Protein AF-A0A9D1GUV7-F1 (afdb_monomer_lite)

Radius of gyration: 16.45 Å; chains: 1; bounding box: 32×18×43 Å

Organism: NCBI:txid2840800

Sequence (52 aa):
MTTKHKDVSERLKKVKPSLYKEVKVILDINKQERHIRGGEATKRKYEMTSAK

Foldseek 3Di:
DDPPVVCCQVVCCVPPVPVSVVVVVVVVVCVVCVVVVVVVVVVVVVVVVVVD

pLDDT: mean 72.35, std 11.12, range [43.53, 85.38]

Secondary structure (DSSP, 8-state):
--SHHHHHHHHHHHH-HHHHHHHHHHHHHHHHHHHHHHHHHHHHHHHHHHT-

Structure (mmCIF, N/CA/C/O backbone):
data_AF-A0A9D1GUV7-F1
#
_entry.id   AF-A0A9D1GUV7-F1
#
loop_
_atom_site.group_PDB
_atom_site.id
_atom_site.type_symbol
_atom_site.label_atom_id
_atom_site.label_alt_id
_atom_site.label_comp_id
_atom_site.label_asym_id
_atom_site.label_entity_id
_atom_site.label_seq_id
_atom_site.pdbx_PDB_ins_code
_atom_site.Cartn_x
_atom_site.Cartn_y
_atom_site.Cartn_z
_atom_site.occupancy
_atom_site.B_iso_or_equiv
_atom_site.auth_seq_id
_atom_site.auth_comp_id
_atom_site.auth_asym_id
_atom_site.auth_atom_id
_atom_site.pdbx_PDB_model_num
ATOM 1 N N . MET A 1 1 ? 6.877 7.214 1.357 1.00 43.53 1 MET A N 1
ATOM 2 C CA . MET A 1 1 ? 5.598 7.920 1.113 1.00 43.53 1 MET A CA 1
ATOM 3 C C . MET A 1 1 ? 4.448 7.150 1.755 1.00 43.53 1 MET A C 1
ATOM 5 O O . MET A 1 1 ? 4.490 5.927 1.755 1.00 43.53 1 MET A O 1
ATOM 9 N N . THR A 1 2 ? 3.417 7.887 2.188 1.00 44.53 2 THR A N 1
ATOM 10 C CA . THR A 1 2 ? 2.027 7.467 2.487 1.00 44.53 2 THR A CA 1
ATOM 11 C C . THR A 1 2 ? 1.610 7.238 3.951 1.00 44.53 2 THR A C 1
ATOM 13 O O . THR A 1 2 ? 1.228 6.158 4.384 1.00 44.53 2 THR A O 1
ATOM 16 N N . THR A 1 3 ? 1.510 8.345 4.680 1.00 59.34 3 THR A N 1
ATOM 17 C CA . THR A 1 3 ? 0.671 8.520 5.879 1.00 59.34 3 THR A CA 1
ATOM 18 C C . THR A 1 3 ? -0.839 8.364 5.612 1.00 59.34 3 THR A C 1
ATOM 20 O O . THR A 1 3 ? -1.598 8.148 6.544 1.00 59.34 3 THR A O 1
ATOM 23 N N . LYS A 1 4 ? -1.298 8.380 4.348 1.00 50.75 4 LYS A N 1
ATOM 24 C CA . LYS A 1 4 ? -2.730 8.269 3.995 1.00 50.75 4 LYS A CA 1
ATOM 25 C C . LYS A 1 4 ? -3.302 6.843 3.983 1.00 50.75 4 LYS A C 1
ATOM 27 O O . LYS A 1 4 ? -4.486 6.667 4.252 1.00 50.75 4 LYS A O 1
ATOM 32 N N . HIS A 1 5 ? -2.499 5.818 3.679 1.00 50.78 5 HIS A N 1
ATOM 33 C CA . HIS A 1 5 ? -3.009 4.436 3.622 1.00 50.78 5 HIS A CA 1
ATOM 34 C C . HIS A 1 5 ? -3.315 3.852 5.012 1.00 50.78 5 HIS A C 1
ATOM 36 O O . HIS A 1 5 ? -4.119 2.921 5.113 1.00 50.78 5 HIS A O 1
ATOM 42 N N . LYS A 1 6 ? -2.718 4.426 6.068 1.00 52.59 6 LYS A N 1
ATOM 43 C CA . LYS A 1 6 ? -2.948 4.033 7.464 1.00 52.59 6 LYS A CA 1
ATOM 44 C C . LYS A 1 6 ? -4.342 4.461 7.940 1.00 52.59 6 LYS A C 1
ATOM 46 O O . LYS A 1 6 ? -5.119 3.615 8.373 1.00 52.59 6 LYS A O 1
ATOM 51 N N . ASP A 1 7 ? -4.711 5.720 7.705 1.00 57.53 7 ASP A N 1
ATOM 52 C CA . ASP A 1 7 ? -6.007 6.275 8.116 1.00 57.53 7 ASP A CA 1
ATOM 53 C C . ASP A 1 7 ? -7.209 5.585 7.469 1.00 57.53 7 ASP A C 1
ATOM 55 O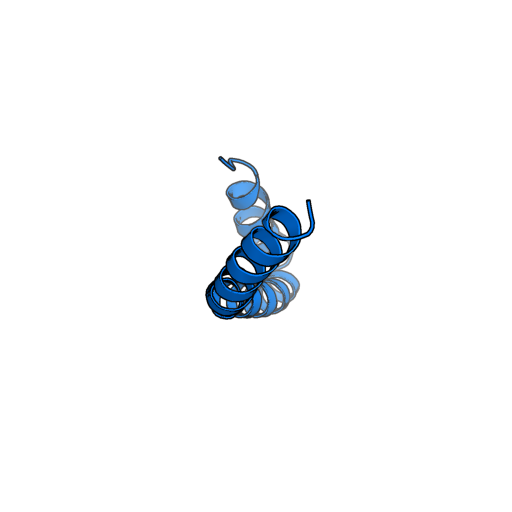 O . ASP A 1 7 ? -8.176 5.253 8.151 1.00 57.53 7 ASP A O 1
ATOM 59 N N . VAL A 1 8 ? -7.168 5.325 6.160 1.00 59.94 8 VAL A N 1
ATOM 60 C CA . VAL A 1 8 ? -8.336 4.761 5.466 1.00 59.94 8 VAL A CA 1
ATOM 61 C C . VAL A 1 8 ? -8.579 3.315 5.887 1.00 59.94 8 VAL A C 1
ATOM 63 O O . VAL A 1 8 ? -9.709 2.956 6.190 1.00 59.94 8 VAL A O 1
ATOM 66 N N . SER A 1 9 ? -7.539 2.486 5.972 1.00 62.44 9 SER A N 1
ATOM 67 C CA . SER A 1 9 ? -7.710 1.065 6.298 1.00 62.44 9 SER A CA 1
ATOM 68 C C . SER A 1 9 ? -8.121 0.846 7.756 1.00 62.44 9 SER A C 1
ATOM 70 O O . SER A 1 9 ? -8.985 0.014 8.030 1.00 62.44 9 SER A O 1
ATOM 72 N N . GLU A 1 10 ? -7.534 1.591 8.699 1.00 67.69 10 GLU A N 1
ATOM 73 C CA . GLU A 1 10 ? -7.837 1.451 10.129 1.00 67.69 10 GLU A CA 1
ATOM 74 C C . GLU A 1 10 ? -9.196 2.061 10.490 1.00 67.69 10 GLU A C 1
ATOM 76 O O . GLU A 1 10 ? -9.966 1.462 11.247 1.00 67.69 10 GLU A O 1
ATOM 81 N N . ARG A 1 11 ? -9.538 3.216 9.905 1.00 71.25 11 ARG A N 1
ATOM 82 C CA . ARG A 1 11 ? -10.817 3.888 10.155 1.00 71.25 11 ARG A CA 1
ATOM 83 C C . ARG A 1 11 ? -11.974 3.185 9.451 1.00 71.25 11 ARG A C 1
ATOM 85 O O . ARG A 1 11 ? -13.026 3.018 10.061 1.00 71.25 11 ARG A O 1
ATOM 92 N N . LEU A 1 12 ? -11.782 2.682 8.228 1.00 69.69 12 LEU A N 1
ATOM 93 C CA . LEU A 1 12 ? -12.805 1.905 7.517 1.00 69.69 12 LEU A CA 1
ATOM 94 C C . LEU A 1 12 ? -13.132 0.600 8.250 1.00 69.69 12 LEU A C 1
ATOM 96 O O . LEU A 1 12 ? -14.300 0.245 8.363 1.00 69.69 12 LEU A O 1
ATOM 100 N N . LYS A 1 13 ? -12.124 -0.067 8.827 1.00 70.69 13 LYS A N 1
ATOM 101 C CA . LYS A 1 13 ? -12.324 -1.278 9.634 1.00 70.69 13 LYS A CA 1
ATOM 102 C C . LYS A 1 13 ? -13.165 -1.018 10.891 1.00 70.69 13 LYS A C 1
ATOM 104 O O . LYS A 1 13 ? -13.948 -1.882 11.269 1.00 70.69 13 LYS A O 1
ATOM 109 N N . LYS A 1 14 ? -13.022 0.162 11.512 1.00 73.12 14 LYS A N 1
ATOM 110 C CA . LYS A 1 14 ? -13.806 0.585 12.689 1.00 73.12 14 LYS A CA 1
ATOM 111 C C . LYS A 1 14 ? -15.214 1.083 12.339 1.00 73.12 14 LYS A C 1
ATOM 113 O O . LYS A 1 14 ? -16.137 0.832 13.098 1.00 73.12 14 LYS A O 1
ATOM 118 N N . VAL A 1 15 ? -15.378 1.784 11.214 1.00 79.69 15 VAL A N 1
ATOM 119 C CA . VAL A 1 15 ? -16.649 2.427 10.827 1.00 79.69 15 VAL A CA 1
ATOM 120 C C . VAL A 1 15 ? -17.564 1.483 10.038 1.00 79.69 15 VAL A C 1
ATOM 122 O O . VAL A 1 15 ? -18.769 1.476 10.267 1.00 79.69 15 VAL A O 1
ATOM 125 N N . LYS A 1 16 ? -17.018 0.690 9.103 1.00 77.31 16 LYS A N 1
ATOM 126 C CA . LYS A 1 16 ? -17.769 -0.253 8.250 1.00 77.31 16 LYS A CA 1
ATOM 127 C C . LYS A 1 16 ? -16.956 -1.532 7.975 1.00 77.31 16 LYS A C 1
ATOM 129 O O . LYS A 1 16 ? -16.343 -1.660 6.910 1.00 77.31 16 LYS A O 1
ATOM 134 N N . PRO A 1 17 ? -16.974 -2.513 8.896 1.00 77.69 17 PRO A N 1
ATOM 135 C CA . PRO A 1 17 ? -16.206 -3.751 8.755 1.00 77.69 17 PRO A CA 1
ATOM 136 C C . PRO A 1 17 ? -16.609 -4.612 7.543 1.00 77.69 17 PRO A C 1
ATOM 138 O O . PRO A 1 17 ? -15.750 -5.304 6.997 1.00 77.69 17 PRO A O 1
ATOM 141 N N . SER A 1 18 ? -17.865 -4.547 7.082 1.00 81.88 18 SER A N 1
ATOM 142 C CA . SER A 1 18 ? -18.316 -5.251 5.867 1.00 81.88 18 SER A CA 1
ATOM 143 C C . SER A 1 18 ? -17.618 -4.717 4.614 1.00 81.88 18 SER A C 1
ATOM 145 O O . SER A 1 18 ? -16.976 -5.478 3.896 1.00 81.88 18 SER A O 1
ATOM 147 N N . LEU A 1 19 ? -17.615 -3.392 4.436 1.00 81.25 19 LEU A N 1
ATOM 148 C CA . LEU A 1 19 ? -16.963 -2.731 3.303 1.00 81.25 19 LEU A CA 1
ATOM 149 C C . LEU A 1 19 ? -15.435 -2.906 3.345 1.00 81.25 19 LEU A C 1
ATOM 151 O O . LEU A 1 19 ? -14.787 -3.050 2.314 1.00 81.25 19 LEU A O 1
ATOM 155 N N . TYR A 1 20 ? -14.842 -2.954 4.544 1.00 82.69 20 TYR A N 1
ATOM 156 C CA . TYR A 1 20 ? -13.419 -3.259 4.703 1.00 82.69 20 TYR A CA 1
ATOM 157 C C . TYR A 1 20 ? -13.049 -4.650 4.171 1.00 82.69 20 TYR A C 1
ATOM 159 O O . TYR A 1 20 ? -11.973 -4.793 3.597 1.00 82.69 20 TYR A O 1
ATOM 167 N N . LYS A 1 21 ? -13.903 -5.674 4.336 1.00 81.38 21 LYS A N 1
ATOM 168 C CA . LYS A 1 21 ? -13.626 -7.015 3.788 1.00 81.38 21 LYS A CA 1
ATOM 169 C C . LYS A 1 21 ? -13.562 -6.988 2.262 1.00 81.38 21 LYS A C 1
ATOM 171 O O . LYS A 1 21 ? -12.603 -7.511 1.705 1.00 81.38 21 LYS A O 1
ATOM 176 N N . GLU A 1 22 ? -14.517 -6.330 1.612 1.00 82.94 22 GLU A N 1
ATOM 177 C CA . GLU A 1 22 ? -14.544 -6.187 0.149 1.00 82.94 22 GLU A CA 1
ATOM 178 C C . GLU A 1 22 ? -13.317 -5.422 -0.363 1.00 82.94 22 GLU A C 1
ATOM 180 O O . GLU A 1 22 ? -12.583 -5.896 -1.231 1.00 82.94 22 GLU A O 1
ATOM 185 N N . VAL A 1 23 ? -13.017 -4.276 0.254 1.00 81.62 23 VAL A N 1
ATOM 186 C CA . VAL A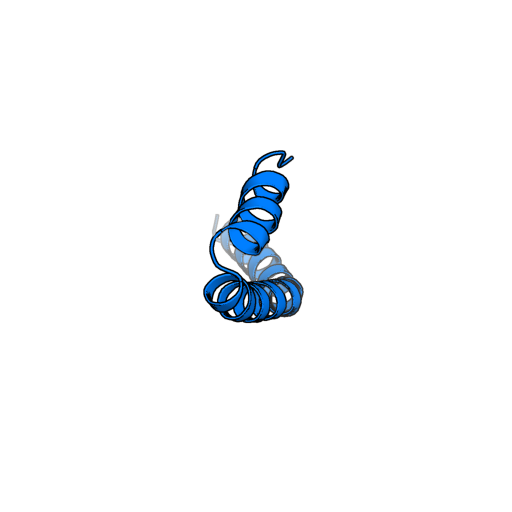 1 23 ? -11.854 -3.453 -0.104 1.00 81.62 23 VAL A CA 1
ATOM 187 C C . VAL A 1 23 ? -10.540 -4.193 0.157 1.00 81.62 23 VAL A C 1
ATOM 189 O O . VAL A 1 23 ? -9.588 -4.044 -0.607 1.00 81.62 23 VAL A O 1
ATOM 192 N N . LYS A 1 24 ? -10.469 -5.025 1.202 1.00 83.25 24 LYS A N 1
ATOM 193 C CA . LYS A 1 24 ? -9.277 -5.819 1.515 1.00 83.25 24 LYS A CA 1
ATOM 194 C C . LYS A 1 24 ? -8.996 -6.881 0.456 1.00 83.25 24 LYS A C 1
ATOM 196 O O . LYS A 1 24 ? -7.834 -7.047 0.107 1.00 83.25 24 LYS A O 1
ATOM 201 N N . VAL A 1 25 ? -10.024 -7.546 -0.072 1.00 85.38 25 VAL A N 1
ATOM 202 C CA . VAL A 1 25 ? -9.866 -8.504 -1.181 1.00 85.38 25 VAL A CA 1
ATOM 203 C C . VAL A 1 25 ? -9.320 -7.791 -2.420 1.00 85.38 25 VAL A C 1
ATOM 205 O O . VAL A 1 25 ? -8.330 -8.233 -2.995 1.00 85.38 25 VAL A O 1
ATOM 208 N N . ILE A 1 26 ? -9.883 -6.632 -2.774 1.00 82.69 26 ILE A N 1
ATOM 209 C CA . ILE A 1 26 ? -9.424 -5.829 -3.920 1.00 82.69 26 ILE A CA 1
ATOM 210 C C . ILE A 1 26 ? -7.986 -5.328 -3.722 1.00 82.69 26 ILE A C 1
ATOM 212 O O . ILE A 1 26 ? -7.193 -5.317 -4.663 1.00 82.69 26 ILE A O 1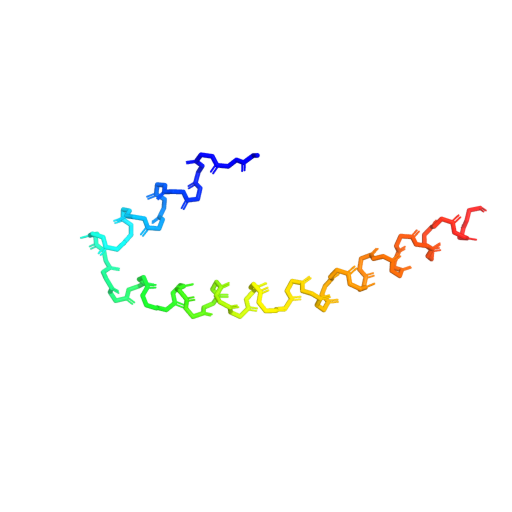
ATOM 216 N N . LEU A 1 27 ? -7.626 -4.901 -2.510 1.00 82.12 27 LEU A N 1
ATOM 217 C CA . LEU A 1 27 ? -6.262 -4.480 -2.180 1.00 82.12 27 LEU A CA 1
ATOM 218 C C . LEU A 1 27 ? -5.266 -5.636 -2.276 1.00 82.12 27 LEU A C 1
ATOM 220 O O . LEU A 1 27 ? -4.140 -5.416 -2.716 1.00 82.12 27 LEU A O 1
ATOM 224 N N . ASP A 1 28 ? -5.665 -6.839 -1.869 1.00 82.69 28 ASP A N 1
ATOM 225 C CA . ASP A 1 28 ? -4.815 -8.024 -1.939 1.00 82.69 28 ASP A CA 1
ATOM 226 C C . ASP A 1 28 ? -4.561 -8.434 -3.394 1.00 82.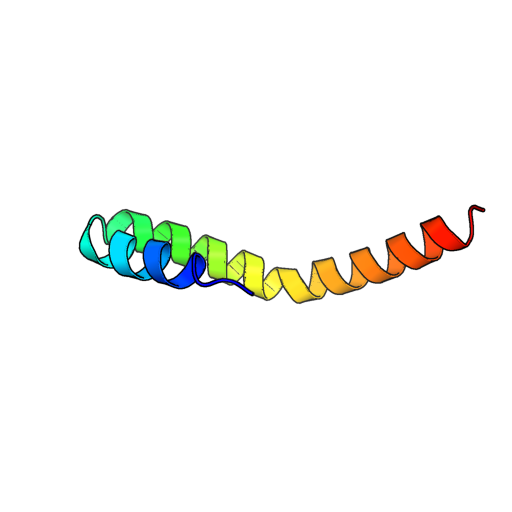69 28 ASP A C 1
ATOM 228 O O . ASP A 1 28 ? -3.407 -8.576 -3.794 1.00 82.69 28 ASP A O 1
ATOM 232 N N . ILE A 1 29 ? -5.614 -8.454 -4.220 1.00 83.00 29 ILE A N 1
ATOM 233 C CA . ILE A 1 29 ? -5.514 -8.661 -5.672 1.00 83.00 29 ILE A CA 1
ATOM 234 C C . ILE A 1 29 ? -4.592 -7.607 -6.295 1.00 83.00 29 ILE A C 1
ATOM 236 O O . ILE A 1 29 ? -3.601 -7.957 -6.928 1.00 83.00 29 ILE A O 1
ATOM 240 N N . ASN A 1 30 ? -4.821 -6.316 -6.030 1.00 80.62 30 ASN A N 1
ATOM 241 C CA . ASN A 1 30 ? -3.963 -5.243 -6.549 1.00 80.62 30 ASN A CA 1
ATOM 242 C C . ASN A 1 30 ? -2.498 -5.376 -6.098 1.00 80.62 30 ASN A C 1
ATOM 244 O O . ASN A 1 30 ? -1.584 -4.947 -6.805 1.00 80.62 30 ASN A O 1
ATOM 248 N N . LYS A 1 31 ? -2.253 -5.936 -4.909 1.00 79.00 31 LYS A N 1
ATOM 249 C CA . LYS A 1 31 ? -0.903 -6.169 -4.391 1.00 79.00 31 LYS A CA 1
ATOM 250 C C . LYS A 1 31 ? -0.233 -7.353 -5.086 1.00 79.00 31 LYS A C 1
ATOM 252 O O . LYS A 1 31 ? 0.959 -7.260 -5.368 1.00 79.00 31 LYS A O 1
ATOM 257 N N . GLN A 1 32 ? -0.977 -8.414 -5.392 1.00 81.31 32 GLN A N 1
ATOM 258 C CA . GLN A 1 32 ? -0.488 -9.557 -6.166 1.00 81.31 32 GLN A CA 1
ATOM 259 C C . GLN A 1 32 ? -0.213 -9.158 -7.626 1.00 81.31 32 GLN A C 1
ATOM 261 O O . GLN A 1 32 ? 0.882 -9.381 -8.144 1.00 81.31 32 GLN A O 1
ATOM 266 N N . GLU A 1 33 ? -1.146 -8.440 -8.252 1.00 80.94 33 GLU A N 1
ATOM 267 C CA . GLU A 1 33 ? -1.016 -7.909 -9.615 1.00 80.94 33 GLU A CA 1
ATOM 268 C C . GLU A 1 33 ? 0.089 -6.857 -9.751 1.00 80.94 33 GLU A C 1
ATOM 270 O O . GLU A 1 33 ? 0.552 -6.576 -10.857 1.00 80.94 33 GLU A O 1
ATOM 275 N N . ARG A 1 34 ? 0.560 -6.276 -8.640 1.00 78.06 34 ARG A N 1
ATOM 276 C CA . ARG A 1 34 ? 1.657 -5.301 -8.636 1.00 78.06 34 ARG A CA 1
ATOM 277 C C . ARG A 1 34 ? 2.907 -5.834 -9.331 1.00 78.06 34 ARG A C 1
ATOM 279 O O . ARG A 1 34 ? 3.585 -5.068 -10.011 1.00 78.06 34 ARG A O 1
ATOM 286 N N . HIS A 1 35 ? 3.205 -7.122 -9.170 1.00 75.31 35 HIS A N 1
ATOM 287 C CA . HIS A 1 35 ? 4.352 -7.755 -9.819 1.00 75.31 35 HIS A CA 1
ATOM 288 C C . HIS A 1 35 ? 4.146 -7.898 -11.334 1.00 75.31 35 HIS A C 1
ATOM 290 O O . HIS A 1 35 ? 5.073 -7.639 -12.099 1.00 75.31 35 HIS A O 1
ATOM 296 N N . ILE A 1 36 ? 2.919 -8.197 -11.768 1.00 76.12 36 ILE A N 1
ATOM 297 C CA . ILE A 1 36 ? 2.534 -8.286 -13.185 1.00 76.12 36 ILE A CA 1
ATOM 298 C C . ILE A 1 36 ? 2.613 -6.898 -13.839 1.00 76.12 36 ILE A C 1
ATOM 300 O O . ILE A 1 36 ? 3.307 -6.708 -14.839 1.00 76.12 36 ILE A O 1
ATOM 304 N N . ARG A 1 37 ? 2.006 -5.883 -13.208 1.00 74.25 37 ARG A N 1
ATOM 305 C CA . ARG A 1 37 ? 2.097 -4.483 -13.656 1.00 74.25 37 ARG A CA 1
ATOM 306 C C . ARG A 1 37 ? 3.527 -3.945 -13.646 1.00 74.25 37 ARG A C 1
ATOM 308 O O . ARG A 1 37 ? 3.859 -3.121 -14.491 1.00 74.25 37 ARG A O 1
ATOM 315 N N . GLY A 1 38 ? 4.378 -4.381 -12.717 1.00 75.62 38 GLY A N 1
ATOM 316 C CA . GLY A 1 38 ? 5.784 -3.968 -12.659 1.00 75.62 38 GLY A CA 1
ATOM 317 C C . GLY A 1 38 ? 6.584 -4.399 -13.895 1.00 75.62 38 GLY A C 1
ATOM 318 O O . GLY A 1 38 ? 7.373 -3.613 -14.429 1.00 75.62 38 GLY A O 1
ATOM 319 N N . GLY A 1 39 ? 6.331 -5.615 -14.390 1.00 76.12 39 GLY A N 1
ATOM 320 C CA . GLY A 1 39 ? 6.920 -6.119 -15.633 1.00 76.12 39 GLY A CA 1
ATOM 321 C C . GLY A 1 39 ? 6.463 -5.320 -16.856 1.00 76.12 39 GLY A C 1
ATOM 322 O O . GLY A 1 39 ? 7.294 -4.850 -17.634 1.00 76.12 39 GLY A O 1
ATOM 323 N N . GLU A 1 40 ? 5.154 -5.074 -16.979 1.00 79.00 40 GLU A N 1
ATOM 324 C CA . GLU A 1 40 ? 4.601 -4.252 -18.064 1.00 79.00 40 GLU A CA 1
ATOM 325 C C . GLU A 1 40 ? 5.096 -2.803 -18.033 1.00 79.00 40 GLU A C 1
ATOM 327 O O . GLU A 1 40 ? 5.381 -2.229 -19.081 1.00 79.00 40 GLU A O 1
ATOM 332 N N . ALA A 1 41 ? 5.233 -2.204 -16.847 1.00 78.44 41 ALA A N 1
ATOM 333 C CA . ALA A 1 41 ? 5.739 -0.842 -16.702 1.00 78.44 41 ALA A CA 1
ATOM 334 C C . ALA A 1 41 ? 7.195 -0.726 -17.174 1.00 78.44 41 ALA A C 1
ATOM 336 O O . ALA A 1 41 ? 7.557 0.252 -17.827 1.00 78.44 41 ALA A O 1
ATOM 337 N N . THR A 1 42 ? 8.018 -1.739 -16.886 1.00 75.75 42 THR A N 1
ATOM 338 C CA . THR A 1 42 ? 9.404 -1.798 -17.367 1.00 75.75 42 THR A CA 1
ATOM 339 C C . THR A 1 42 ? 9.431 -1.945 -18.886 1.00 75.75 42 THR A C 1
ATOM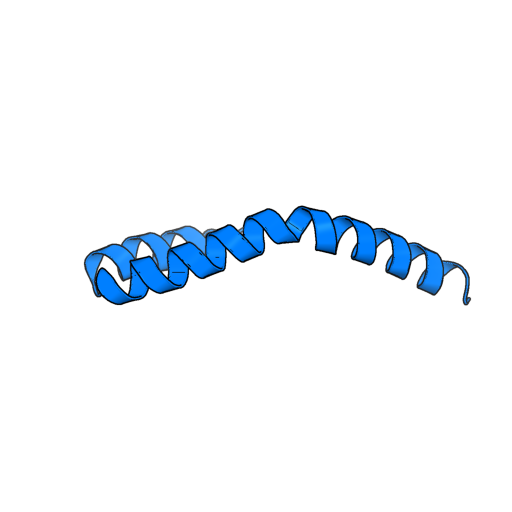 341 O O . THR A 1 42 ? 10.092 -1.155 -19.555 1.00 75.75 42 THR A O 1
ATOM 344 N N . LYS A 1 43 ? 8.644 -2.872 -19.446 1.00 77.88 43 LYS A N 1
ATOM 345 C CA . LYS A 1 43 ? 8.532 -3.071 -20.897 1.00 77.88 43 LYS A CA 1
ATOM 346 C C . LYS A 1 43 ? 8.087 -1.795 -21.626 1.00 77.88 43 LYS A C 1
ATOM 348 O O . LYS A 1 43 ? 8.794 -1.343 -22.520 1.00 77.88 43 LYS A O 1
ATOM 353 N N . ARG A 1 44 ? 7.005 -1.148 -21.172 1.00 81.00 44 ARG A N 1
ATOM 354 C CA . ARG A 1 44 ? 6.516 0.122 -21.743 1.00 81.00 44 ARG A CA 1
ATOM 355 C C . ARG A 1 44 ? 7.542 1.246 -21.631 1.00 81.00 44 ARG A C 1
ATOM 357 O O . ARG A 1 44 ? 7.664 2.038 -22.555 1.00 81.00 44 ARG A O 1
ATOM 364 N N . LYS A 1 45 ? 8.295 1.327 -20.526 1.00 76.56 45 LYS A N 1
ATOM 365 C CA . LYS A 1 45 ? 9.373 2.316 -20.380 1.00 76.56 45 LYS A CA 1
ATOM 366 C C . LYS A 1 45 ? 10.435 2.117 -21.460 1.00 76.56 45 LYS A C 1
ATOM 368 O O . LYS A 1 45 ? 10.806 3.092 -22.104 1.00 76.56 45 LYS A O 1
ATOM 373 N N . TYR A 1 46 ? 10.908 0.889 -21.673 1.00 72.69 46 TYR A N 1
ATOM 374 C CA . TYR A 1 46 ? 11.895 0.613 -22.719 1.00 72.69 46 TYR A CA 1
ATOM 375 C C . TYR A 1 46 ? 11.329 0.888 -24.115 1.00 72.69 46 TYR A C 1
ATOM 377 O O . TYR A 1 46 ? 11.977 1.611 -24.860 1.00 72.69 46 TYR A O 1
ATOM 385 N N . GLU A 1 47 ? 10.103 0.445 -24.416 1.00 76.38 47 GLU A N 1
ATOM 386 C CA . GLU A 1 47 ? 9.420 0.714 -25.694 1.00 76.38 47 GLU A CA 1
ATOM 387 C C . GLU A 1 47 ? 9.257 2.220 -25.975 1.00 76.38 47 GLU A C 1
ATOM 389 O O . GLU A 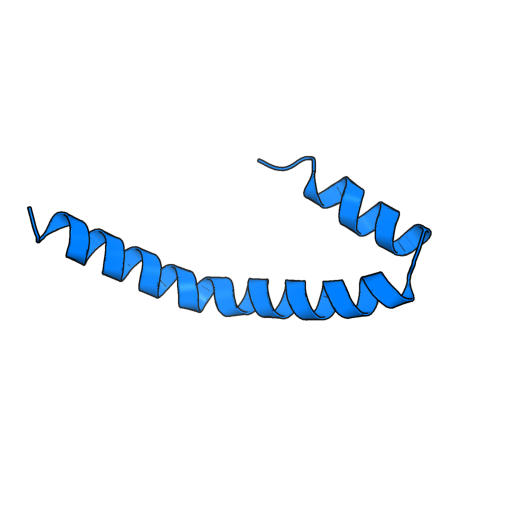1 47 ? 9.556 2.682 -27.074 1.00 76.38 47 GLU A O 1
ATOM 394 N N . MET A 1 48 ? 8.860 3.013 -24.971 1.00 72.19 48 MET A N 1
ATOM 395 C CA . MET A 1 48 ? 8.757 4.476 -25.079 1.00 72.19 48 MET A CA 1
ATOM 396 C C . MET A 1 48 ? 10.117 5.168 -25.223 1.00 72.19 48 MET A C 1
ATOM 398 O O . MET A 1 48 ? 10.191 6.243 -25.809 1.00 72.19 48 MET A O 1
ATOM 402 N N . THR A 1 49 ? 11.188 4.583 -24.681 1.00 66.69 49 THR A N 1
ATOM 403 C CA . THR A 1 49 ? 12.538 5.163 -24.774 1.00 66.69 49 THR A CA 1
ATOM 404 C C . THR A 1 49 ? 13.221 4.792 -26.095 1.00 66.69 49 THR A C 1
ATOM 406 O O . THR A 1 49 ? 14.034 5.567 -26.583 1.00 66.69 49 THR A O 1
ATOM 409 N N . SER A 1 50 ? 12.879 3.644 -26.693 1.00 59.22 50 SER A N 1
ATOM 410 C CA . SER A 1 50 ? 13.372 3.202 -28.006 1.00 59.22 50 SER A CA 1
ATOM 411 C C . SER A 1 50 ? 12.620 3.802 -29.198 1.00 59.22 50 SER A C 1
ATOM 413 O O . SER A 1 50 ? 13.130 3.762 -30.309 1.00 59.22 50 SER A O 1
ATOM 415 N N . ALA A 1 51 ? 11.415 4.337 -28.989 1.00 59.44 51 ALA A N 1
ATOM 416 C CA . ALA A 1 51 ? 10.623 5.005 -30.027 1.00 59.44 51 ALA A CA 1
ATOM 417 C C . ALA A 1 51 ? 10.972 6.502 -30.199 1.00 59.44 51 ALA A C 1
ATOM 419 O O . ALA A 1 51 ? 10.159 7.256 -30.735 1.00 59.44 51 ALA A O 1
ATOM 420 N N . LYS A 1 52 ? 12.139 6.940 -29.709 1.00 50.03 52 LYS A N 1
ATOM 421 C CA . LYS A 1 52 ? 12.613 8.327 -29.761 1.00 50.03 52 LYS A CA 1
ATOM 422 C C . LYS A 1 52 ? 13.829 8.472 -30.666 1.00 50.03 52 LYS A C 1
ATOM 424 O O . LYS A 1 52 ? 14.707 7.587 -30.594 1.00 50.03 52 LYS A O 1
#

InterPro domains:
  IPR014208 Sporulation stage III, transcriptional regulator SpoIIID [PF12116] (3-48)